Protein AF-A0A267T068-F1 (afdb_monomer_lite)

Sequence (61 aa):
IVVPKSVWKIIVVLPVGQNDLYRIGTDTRVIAVNIPNTNQAGATNWRDHRVSVDALENSQV

Secondary structure (DSSP, 8-state):
----SEEEEEEE---S-S-GGGG--TT--EEEEEEESSTTGGGS-GGGGEE-HHHHHHH--

Foldseek 3Di:
DDDDQKDKDKDWDFDDDPDVVVRDDPPTDMWIFIAGPDPCSVVDDSNVRTDDPVVVVVVVD

pLDDT: mean 92.18, std 7.51, range [53.97, 97.56]

Radius of gyration: 14.4 Å; chains: 1; bounding box: 36×27×36 Å

Structure (mmCIF, N/CA/C/O backbone):
data_AF-A0A267T068-F1
#
_entry.id   AF-A0A267T068-F1
#
loop_
_atom_site.group_PDB
_atom_site.id
_atom_site.type_symbol
_atom_site.label_atom_id
_atom_site.label_alt_id
_atom_site.label_comp_id
_atom_site.label_asym_id
_atom_site.label_entity_id
_atom_site.label_seq_id
_atom_site.pdbx_PDB_ins_code
_atom_site.Cartn_x
_atom_site.Cartn_y
_atom_site.Cartn_z
_atom_site.occupancy
_atom_site.B_iso_or_equi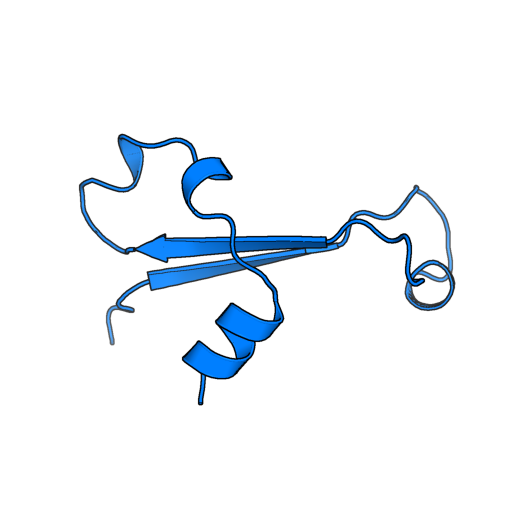v
_atom_site.auth_seq_id
_atom_site.auth_comp_id
_atom_site.auth_asym_id
_atom_site.auth_atom_id
_atom_site.pdbx_PDB_model_num
ATOM 1 N N . ILE A 1 1 ? 23.919 -13.443 0.540 1.00 71.56 1 ILE A N 1
ATOM 2 C CA . ILE A 1 1 ? 23.247 -12.140 0.306 1.00 71.56 1 ILE A CA 1
ATOM 3 C C . ILE A 1 1 ? 22.375 -12.312 -0.925 1.00 71.56 1 ILE A C 1
ATOM 5 O O . ILE A 1 1 ? 22.892 -12.801 -1.921 1.00 71.56 1 ILE A O 1
ATOM 9 N N . VAL A 1 2 ? 21.084 -11.983 -0.847 1.00 87.75 2 VAL A N 1
ATOM 10 C CA . VAL A 1 2 ? 20.158 -12.055 -1.990 1.00 87.75 2 VAL A CA 1
ATOM 11 C C . VAL A 1 2 ? 19.599 -10.662 -2.232 1.00 87.75 2 VAL A C 1
ATOM 13 O O . VAL A 1 2 ? 19.237 -9.970 -1.282 1.00 87.75 2 VAL A O 1
ATOM 16 N N . VAL A 1 3 ? 19.570 -10.242 -3.493 1.00 90.38 3 VAL A N 1
ATOM 17 C CA . VAL A 1 3 ? 19.023 -8.945 -3.889 1.00 90.38 3 VAL A CA 1
ATOM 18 C C . VAL A 1 3 ? 17.534 -9.125 -4.185 1.00 90.38 3 VAL A C 1
ATOM 20 O O . VAL A 1 3 ? 17.194 -9.944 -5.042 1.00 90.38 3 VAL A O 1
ATOM 23 N N . PRO A 1 4 ? 16.634 -8.401 -3.499 1.00 92.44 4 PRO A N 1
ATOM 24 C CA . PRO A 1 4 ? 15.209 -8.513 -3.759 1.00 92.44 4 PRO A CA 1
ATOM 25 C C . PRO A 1 4 ? 14.851 -7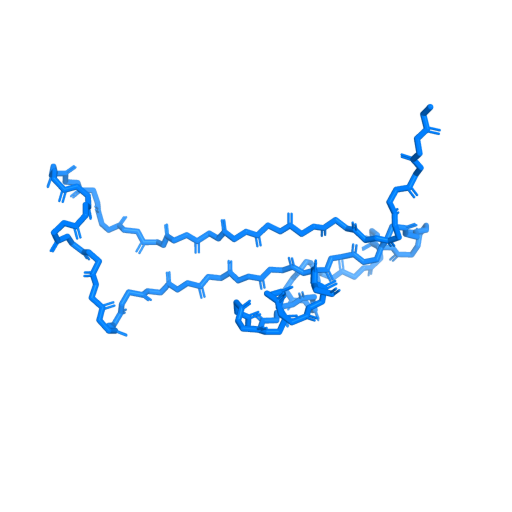.849 -5.093 1.00 92.44 4 PRO A C 1
ATOM 27 O O . PRO A 1 4 ? 15.429 -6.827 -5.474 1.00 92.44 4 PRO A O 1
ATOM 30 N N . LYS A 1 5 ? 13.860 -8.421 -5.785 1.00 92.25 5 LYS A N 1
ATOM 31 C CA . LYS A 1 5 ? 13.317 -7.894 -7.049 1.00 92.25 5 LYS A CA 1
ATOM 32 C C . LYS A 1 5 ? 12.564 -6.572 -6.852 1.00 92.25 5 LYS A C 1
ATOM 34 O O . LYS A 1 5 ? 12.572 -5.714 -7.733 1.00 92.25 5 LYS A O 1
ATOM 39 N N . SER A 1 6 ? 11.922 -6.403 -5.702 1.00 93.69 6 SER A N 1
ATOM 40 C CA . SER A 1 6 ? 11.222 -5.183 -5.310 1.00 93.69 6 SER A CA 1
ATOM 41 C C . SER A 1 6 ? 11.283 -4.986 -3.798 1.00 93.69 6 SER A C 1
ATOM 43 O O . SER A 1 6 ? 11.587 -5.916 -3.050 1.00 93.69 6 SER A O 1
ATOM 45 N N . VAL A 1 7 ? 11.018 -3.762 -3.353 1.00 94.06 7 VAL A N 1
ATOM 46 C CA . VAL A 1 7 ? 10.945 -3.394 -1.937 1.00 94.06 7 VAL A CA 1
ATOM 47 C C . VAL A 1 7 ? 9.559 -2.834 -1.660 1.00 94.06 7 VAL A C 1
ATOM 49 O O . VAL A 1 7 ? 9.093 -1.935 -2.364 1.00 94.06 7 VAL A O 1
ATOM 52 N N . TRP A 1 8 ? 8.904 -3.355 -0.625 1.00 95.62 8 TRP A N 1
ATOM 53 C CA . TRP A 1 8 ? 7.549 -2.969 -0.256 1.00 95.62 8 TRP A CA 1
ATOM 54 C C . TRP A 1 8 ? 7.493 -2.271 1.104 1.00 95.62 8 TRP A C 1
ATOM 56 O O . TRP A 1 8 ? 8.385 -2.407 1.944 1.00 95.62 8 TRP A O 1
ATOM 66 N N . LYS A 1 9 ? 6.434 -1.485 1.315 1.00 95.25 9 LYS A N 1
ATOM 67 C CA . LYS A 1 9 ? 6.120 -0.858 2.604 1.00 95.25 9 LYS A CA 1
ATOM 68 C C . LYS A 1 9 ? 4.615 -0.667 2.744 1.00 95.25 9 LYS A C 1
ATOM 70 O O . LYS A 1 9 ? 3.956 -0.251 1.794 1.00 95.25 9 LYS A O 1
ATOM 75 N N . ILE A 1 10 ? 4.103 -0.920 3.946 1.00 97.00 10 ILE A N 1
ATOM 76 C CA . ILE A 1 10 ? 2.714 -0.663 4.338 1.00 97.00 10 ILE A CA 1
ATOM 77 C C . ILE A 1 10 ? 2.718 0.423 5.414 1.00 97.00 10 ILE A C 1
ATOM 79 O O . ILE A 1 10 ? 3.522 0.384 6.345 1.00 97.00 10 ILE A O 1
ATOM 83 N N . ILE A 1 11 ? 1.844 1.414 5.263 1.00 96.69 11 ILE A N 1
ATOM 84 C CA . ILE A 1 11 ? 1.708 2.558 6.164 1.00 96.69 11 ILE A CA 1
ATOM 85 C C . ILE A 1 11 ? 0.246 2.646 6.592 1.00 96.69 11 ILE A C 1
ATOM 87 O O . ILE A 1 11 ? -0.632 2.869 5.759 1.00 96.69 11 ILE A O 1
ATOM 91 N N . VAL A 1 12 ? -0.002 2.504 7.892 1.00 97.00 12 VAL A N 1
ATOM 92 C CA . VAL A 1 12 ? -1.322 2.690 8.507 1.00 97.00 12 VAL A CA 1
ATOM 93 C C . VAL A 1 12 ? -1.361 4.082 9.127 1.00 97.00 12 VAL A C 1
ATOM 95 O O . VAL A 1 12 ? -0.521 4.414 9.962 1.00 97.00 12 VAL A O 1
ATOM 98 N N . VAL A 1 13 ? -2.298 4.924 8.690 1.00 96.56 13 VAL A N 1
ATOM 99 C CA . VAL A 1 13 ? -2.401 6.312 9.156 1.00 96.56 13 VAL A CA 1
ATOM 100 C C . VAL A 1 13 ? -3.404 6.388 10.300 1.00 96.56 13 VAL A C 1
ATOM 102 O O . VAL A 1 13 ? -4.599 6.191 10.088 1.00 96.56 13 VAL A O 1
ATOM 105 N N . LEU A 1 14 ? -2.921 6.714 11.500 1.00 96.06 14 LEU A N 1
ATOM 106 C CA . LEU A 1 14 ? -3.749 6.882 12.693 1.00 96.06 14 LEU A CA 1
ATOM 107 C C . LEU A 1 14 ? -3.655 8.315 13.233 1.00 96.06 14 LEU A C 1
ATOM 109 O O . LEU A 1 14 ? -2.558 8.878 13.275 1.00 96.06 14 LEU A O 1
ATOM 113 N N . PRO A 1 15 ? -4.771 8.900 13.704 1.00 92.00 15 PRO A N 1
ATOM 114 C CA . PRO A 1 15 ? -4.723 10.084 14.549 1.00 92.00 15 PRO A CA 1
ATOM 115 C C . PRO A 1 15 ? -3.908 9.817 15.822 1.00 92.00 15 PRO A C 1
ATOM 117 O O . PRO A 1 15 ? -3.894 8.695 16.349 1.00 92.00 15 PRO A O 1
ATOM 120 N N . VAL A 1 16 ? -3.259 10.869 16.328 1.00 94.56 16 VAL A N 1
ATOM 121 C CA . VAL A 1 16 ? -2.517 10.827 17.595 1.00 94.56 16 VAL A CA 1
ATOM 122 C C . VAL A 1 16 ? -3.469 10.439 18.726 1.00 94.56 16 VAL A C 1
ATOM 124 O O . VAL A 1 16 ? -4.552 11.004 18.856 1.00 94.56 16 VAL A O 1
ATOM 127 N N . GLY A 1 17 ? -3.070 9.465 19.541 1.00 93.69 17 GLY A N 1
ATOM 128 C CA . GLY A 1 17 ? -3.886 8.944 20.631 1.00 93.69 17 GLY A CA 1
ATOM 129 C C . GLY A 1 17 ? -3.234 7.744 21.312 1.00 93.69 17 GLY A C 1
ATOM 130 O O . GLY A 1 17 ? -2.074 7.435 21.057 1.00 93.69 17 GLY A O 1
ATOM 131 N N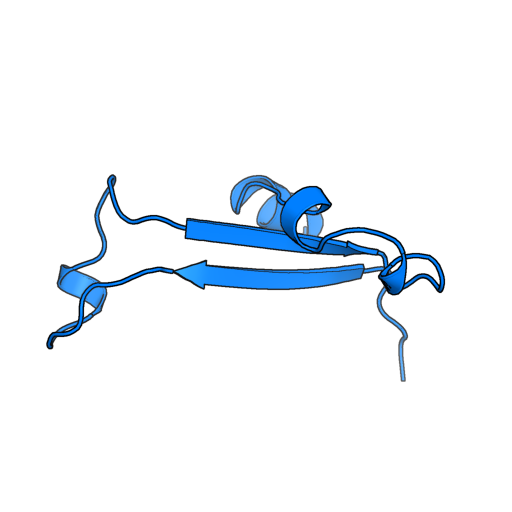 . GLN A 1 18 ? -3.994 7.071 22.174 1.00 94.19 18 GLN A N 1
ATOM 132 C CA . GLN A 1 18 ? -3.585 5.848 22.874 1.00 94.19 18 GLN A CA 1
ATOM 133 C C . GLN A 1 18 ? -4.474 4.669 22.464 1.00 94.19 18 GLN A C 1
ATOM 135 O O . GLN A 1 18 ? -5.600 4.878 22.005 1.00 94.19 18 GLN A O 1
ATOM 140 N N . ASN A 1 19 ? -3.981 3.438 22.632 1.00 93.62 19 ASN A N 1
ATOM 141 C CA . ASN A 1 19 ? -4.660 2.194 22.236 1.00 93.62 19 ASN A CA 1
ATOM 142 C C . ASN A 1 19 ? -4.831 2.035 20.709 1.00 93.62 19 ASN A C 1
ATOM 144 O O . ASN A 1 19 ? -5.945 2.032 20.193 1.00 93.62 19 ASN A O 1
ATOM 148 N N . ASP A 1 20 ? -3.723 1.919 19.972 1.00 91.31 20 ASP A N 1
ATOM 149 C CA . ASP A 1 20 ? -3.691 1.986 18.497 1.00 91.31 20 ASP A CA 1
ATOM 150 C C . ASP A 1 20 ? -4.583 0.963 17.787 1.00 91.31 20 ASP A C 1
ATOM 152 O O . ASP A 1 20 ? -5.275 1.324 16.838 1.00 91.31 20 ASP A O 1
ATOM 156 N N . LEU A 1 21 ? -4.643 -0.276 18.283 1.00 92.19 21 LEU A N 1
ATOM 157 C CA . LEU A 1 21 ? -5.471 -1.334 17.692 1.00 92.19 21 LEU A CA 1
ATOM 158 C C . LEU A 1 21 ? -6.966 -0.989 17.686 1.00 92.19 21 LEU A C 1
ATOM 160 O O . LEU A 1 21 ? -7.652 -1.282 16.715 1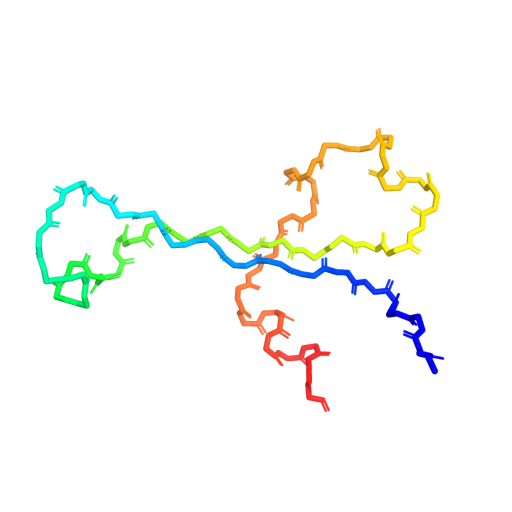.00 92.19 21 LEU A O 1
ATOM 164 N N . TYR A 1 22 ? -7.463 -0.319 18.730 1.00 94.19 22 TYR A N 1
ATOM 165 C CA . TYR A 1 22 ? -8.875 0.073 18.828 1.00 94.19 22 TYR A CA 1
ATOM 166 C C . TYR A 1 22 ? -9.252 1.208 17.871 1.00 94.19 22 TYR A C 1
ATOM 168 O O . TYR A 1 22 ? -10.434 1.441 17.634 1.00 94.19 22 TYR A O 1
ATOM 176 N N . ARG A 1 23 ? -8.263 1.937 17.340 1.00 93.06 23 ARG A N 1
ATOM 177 C CA . ARG A 1 23 ? -8.484 3.050 16.405 1.00 93.06 23 ARG A CA 1
ATOM 178 C C . ARG A 1 23 ? -8.403 2.615 14.941 1.00 93.06 23 ARG A C 1
ATOM 180 O O . ARG A 1 23 ? -8.625 3.442 14.059 1.00 93.06 23 ARG A O 1
ATOM 187 N N . ILE A 1 24 ? -8.077 1.348 14.683 1.00 95.69 24 ILE A N 1
ATOM 188 C CA . ILE A 1 24 ? -8.095 0.770 13.341 1.00 95.69 24 ILE A CA 1
ATOM 189 C C . ILE A 1 24 ? -9.520 0.294 13.045 1.00 95.69 24 ILE A C 1
ATOM 191 O O . ILE A 1 24 ? -10.061 -0.554 13.748 1.00 95.69 24 ILE A O 1
ATOM 195 N N . GLY A 1 25 ? -10.116 0.841 11.992 1.00 94.50 25 GLY A N 1
ATOM 196 C CA . GLY A 1 25 ? -11.441 0.481 11.498 1.00 94.50 25 GLY A CA 1
ATOM 197 C C . GLY A 1 25 ? -11.481 0.463 9.972 1.00 94.50 25 GLY A C 1
ATOM 198 O O . GLY A 1 25 ? -10.456 0.607 9.306 1.00 94.50 25 GLY A O 1
ATOM 199 N N . THR A 1 26 ? -12.677 0.312 9.405 1.00 94.62 26 THR A N 1
ATOM 200 C CA . THR A 1 26 ? -12.880 0.233 7.945 1.00 94.62 26 THR A CA 1
ATOM 201 C C . THR A 1 26 ? -12.480 1.508 7.207 1.00 94.62 26 THR A C 1
ATOM 203 O O . THR A 1 26 ? -12.090 1.445 6.046 1.00 94.62 26 THR A O 1
ATOM 206 N N . ASP A 1 27 ? -12.523 2.651 7.893 1.00 93.94 27 ASP A N 1
ATOM 207 C CA . ASP A 1 27 ? -12.196 3.959 7.318 1.00 93.94 27 ASP A CA 1
ATOM 208 C C . ASP A 1 27 ? -10.722 4.347 7.526 1.00 93.94 27 ASP A C 1
ATOM 210 O O . ASP A 1 27 ? -10.278 5.419 7.102 1.00 93.94 27 ASP A O 1
ATOM 214 N N . THR A 1 28 ? -9.933 3.496 8.192 1.00 96.31 28 THR A N 1
ATOM 215 C CA . THR A 1 28 ? -8.514 3.761 8.417 1.00 96.31 28 THR A CA 1
ATOM 216 C C . THR A 1 28 ? -7.773 3.761 7.088 1.00 96.31 28 THR A C 1
ATOM 218 O O . THR A 1 28 ? -7.728 2.772 6.358 1.00 96.31 28 THR A O 1
ATOM 221 N N . ARG A 1 29 ? -7.122 4.883 6.778 1.00 96.75 29 ARG A N 1
ATOM 222 C CA . ARG A 1 29 ? -6.326 5.002 5.561 1.00 96.75 29 ARG A CA 1
ATOM 223 C C . ARG A 1 29 ? -5.081 4.124 5.651 1.00 96.75 29 ARG A C 1
ATOM 225 O O . ARG A 1 29 ? -4.198 4.363 6.478 1.00 96.75 29 ARG A O 1
ATOM 232 N N . VAL A 1 30 ? -4.970 3.190 4.714 1.00 97.12 30 VAL A N 1
ATOM 233 C CA . VAL A 1 30 ? -3.778 2.364 4.507 1.00 97.12 30 VAL A CA 1
ATOM 234 C C . VAL A 1 30 ? -3.140 2.714 3.166 1.00 97.12 30 VAL A C 1
ATOM 236 O O . VAL A 1 30 ? -3.823 2.879 2.156 1.00 97.12 30 VAL A O 1
ATOM 239 N N . ILE A 1 31 ? -1.818 2.870 3.156 1.00 97.38 31 ILE A N 1
ATOM 240 C CA . ILE A 1 31 ? -1.025 3.121 1.952 1.00 97.38 31 ILE A CA 1
ATOM 241 C C . ILE A 1 31 ? -0.015 1.987 1.827 1.00 97.38 31 ILE A C 1
ATOM 243 O O . ILE A 1 31 ? 0.878 1.864 2.663 1.00 97.38 31 ILE A O 1
ATOM 247 N N . ALA A 1 32 ? -0.137 1.189 0.773 1.00 97.56 32 ALA A N 1
ATOM 248 C CA . ALA A 1 32 ? 0.843 0.174 0.421 1.00 97.56 32 ALA A CA 1
ATOM 249 C C . ALA A 1 32 ? 1.580 0.579 -0.859 1.00 97.56 32 ALA A C 1
ATOM 251 O O . ALA A 1 32 ? 0.983 1.128 -1.788 1.00 97.56 32 ALA A O 1
ATOM 252 N N . VAL A 1 33 ? 2.891 0.341 -0.887 1.00 96.81 33 VAL A N 1
ATOM 253 C CA . VAL A 1 33 ? 3.752 0.581 -2.050 1.00 96.81 33 VAL A CA 1
ATOM 254 C C . VAL A 1 33 ? 4.609 -0.642 -2.337 1.00 96.81 33 VAL A C 1
ATOM 256 O O . VAL A 1 33 ? 5.068 -1.304 -1.405 1.00 96.81 33 VAL A O 1
ATOM 259 N N . ASN A 1 34 ? 4.852 -0.908 -3.618 1.00 96.12 34 ASN A N 1
ATOM 260 C CA . ASN A 1 34 ? 5.765 -1.946 -4.089 1.00 96.12 34 ASN A CA 1
ATOM 261 C C . ASN A 1 34 ? 6.673 -1.370 -5.177 1.00 96.12 34 ASN A C 1
ATOM 263 O O . ASN A 1 34 ? 6.240 -1.194 -6.312 1.00 96.12 34 ASN A O 1
ATOM 267 N N . ILE A 1 35 ? 7.918 -1.052 -4.831 1.00 95.50 35 ILE A N 1
ATOM 268 C CA . ILE A 1 35 ? 8.842 -0.360 -5.733 1.00 95.50 35 ILE A CA 1
ATOM 269 C C . ILE A 1 35 ? 9.817 -1.381 -6.333 1.00 95.50 35 ILE A C 1
ATOM 271 O O . ILE A 1 35 ? 10.546 -2.035 -5.579 1.00 95.50 35 ILE A O 1
ATOM 275 N N . PRO A 1 36 ? 9.885 -1.525 -7.670 1.00 94.56 36 PRO A N 1
ATOM 276 C CA . PRO A 1 36 ? 10.883 -2.365 -8.323 1.00 94.56 36 PRO A CA 1
ATOM 277 C C . PRO A 1 36 ? 12.301 -1.915 -7.968 1.00 94.56 36 PRO A C 1
ATOM 279 O O . PRO A 1 36 ? 12.621 -0.730 -8.062 1.00 94.56 36 PRO A O 1
ATOM 282 N N . ASN A 1 37 ? 13.176 -2.856 -7.615 1.00 93.50 37 ASN A N 1
ATOM 283 C CA . ASN A 1 37 ? 14.562 -2.565 -7.254 1.00 93.50 37 ASN A CA 1
ATOM 284 C C . ASN A 1 37 ? 15.421 -2.379 -8.518 1.00 93.50 37 ASN A C 1
ATOM 286 O O . ASN A 1 37 ? 16.255 -3.212 -8.868 1.00 93.50 37 ASN A O 1
ATOM 290 N N . THR A 1 38 ? 15.136 -1.306 -9.256 1.00 93.88 38 THR A N 1
ATOM 291 C CA . THR A 1 38 ? 15.780 -0.959 -10.527 1.00 93.88 38 THR A CA 1
ATOM 292 C C . THR A 1 38 ? 16.335 0.460 -10.473 1.00 93.88 38 THR A C 1
ATOM 294 O O . THR A 1 38 ? 15.828 1.307 -9.738 1.00 93.88 38 THR A O 1
ATOM 297 N N . ASN A 1 39 ? 17.320 0.761 -11.321 1.00 91.00 3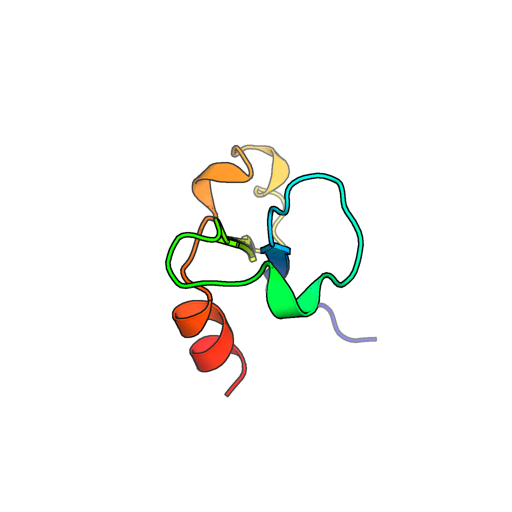9 ASN A N 1
ATOM 298 C CA . ASN A 1 39 ? 17.928 2.097 -11.392 1.00 91.00 39 ASN A CA 1
ATOM 299 C C . ASN A 1 39 ? 16.935 3.207 -11.789 1.00 91.00 39 ASN A C 1
ATOM 301 O O . ASN A 1 39 ? 17.202 4.379 -11.548 1.00 91.00 39 ASN A O 1
ATOM 305 N N . GLN A 1 40 ? 15.785 2.853 -12.373 1.00 90.62 40 GLN A N 1
ATOM 306 C CA . GLN A 1 40 ? 14.748 3.805 -12.780 1.00 90.62 40 GLN A CA 1
ATOM 307 C C . GLN A 1 40 ? 13.789 4.176 -11.640 1.00 90.62 40 GLN A C 1
ATOM 309 O O . GLN A 1 40 ? 12.996 5.103 -11.789 1.00 90.62 40 GLN A O 1
ATOM 314 N N . ALA A 1 41 ? 13.857 3.501 -10.486 1.00 88.88 41 ALA A N 1
ATOM 315 C CA . ALA A 1 41 ? 12.936 3.745 -9.376 1.00 88.88 41 ALA A CA 1
ATOM 316 C C . ALA A 1 41 ? 12.950 5.212 -8.906 1.00 88.88 41 ALA A C 1
ATOM 318 O O . ALA A 1 41 ? 11.895 5.780 -8.633 1.00 88.88 41 ALA A O 1
ATOM 319 N N . GLY A 1 42 ? 14.126 5.852 -8.887 1.00 88.38 42 GLY A N 1
ATOM 320 C CA . GLY A 1 42 ? 14.285 7.255 -8.483 1.00 88.38 42 GLY A CA 1
ATOM 321 C C . GLY A 1 42 ? 13.753 8.288 -9.484 1.00 88.38 42 GLY A C 1
ATOM 322 O O . GLY A 1 42 ? 13.637 9.457 -9.129 1.00 88.38 42 GLY A O 1
ATOM 323 N N . ALA A 1 43 ? 13.417 7.880 -10.711 1.00 90.38 43 ALA A N 1
ATOM 324 C CA . ALA A 1 43 ? 12.875 8.771 -11.740 1.00 90.38 43 ALA A CA 1
ATOM 325 C C . ALA A 1 43 ? 11.351 8.972 -11.628 1.00 90.38 43 ALA A C 1
ATOM 327 O O . ALA A 1 43 ? 10.794 9.836 -12.301 1.00 90.38 43 ALA A O 1
ATOM 328 N N . THR A 1 44 ? 10.672 8.184 -10.789 1.00 89.69 44 THR A N 1
ATOM 329 C CA . THR A 1 44 ? 9.205 8.187 -10.639 1.00 89.69 44 THR A CA 1
ATOM 330 C C . THR A 1 44 ? 8.801 8.566 -9.219 1.00 89.69 44 THR A C 1
ATOM 332 O O . THR A 1 44 ? 9.574 8.396 -8.273 1.00 89.69 44 THR A O 1
ATOM 335 N N . ASN A 1 45 ? 7.592 9.104 -9.034 1.00 94.75 45 ASN A N 1
ATOM 336 C CA . ASN A 1 45 ? 7.118 9.419 -7.691 1.00 94.75 45 ASN A CA 1
ATOM 337 C C . ASN A 1 45 ? 6.790 8.107 -6.968 1.00 94.75 45 ASN A C 1
ATOM 339 O O . ASN A 1 45 ? 6.168 7.219 -7.541 1.00 94.75 45 ASN A O 1
ATOM 343 N N . TRP A 1 46 ? 7.105 7.988 -5.676 1.00 93.69 46 TRP A N 1
ATOM 344 C CA . TRP A 1 46 ? 6.739 6.793 -4.898 1.00 93.69 46 TRP A CA 1
ATOM 345 C C . TRP A 1 46 ? 5.228 6.497 -4.939 1.00 93.69 46 TRP A C 1
ATOM 347 O O . TRP A 1 46 ? 4.809 5.350 -4.795 1.00 93.69 46 TRP A O 1
ATOM 357 N N . ARG A 1 47 ? 4.403 7.535 -5.148 1.00 94.56 47 ARG A N 1
ATOM 358 C CA . ARG A 1 47 ? 2.944 7.433 -5.283 1.00 94.56 47 ARG A CA 1
ATOM 359 C C . ARG A 1 47 ? 2.499 6.633 -6.506 1.00 94.56 47 ARG A C 1
ATOM 361 O O . ARG A 1 47 ? 1.380 6.121 -6.486 1.00 94.56 47 ARG A O 1
ATOM 368 N N . ASP A 1 48 ? 3.348 6.523 -7.520 1.00 95.06 48 ASP A N 1
ATOM 369 C CA . ASP A 1 48 ? 3.058 5.790 -8.755 1.00 95.06 48 ASP A CA 1
ATOM 370 C C . ASP A 1 48 ? 3.161 4.271 -8.533 1.00 95.06 48 ASP A C 1
ATOM 372 O O . ASP A 1 48 ? 2.587 3.489 -9.280 1.00 95.06 48 ASP A O 1
ATOM 376 N N . HIS A 1 49 ? 3.811 3.853 -7.441 1.00 94.50 49 HIS A N 1
ATOM 377 C CA . HIS A 1 49 ? 4.006 2.454 -7.042 1.00 94.50 49 HIS A CA 1
ATOM 378 C C . HIS A 1 49 ? 2.999 1.983 -5.985 1.00 94.50 49 HIS A C 1
ATOM 380 O O . HIS A 1 49 ? 3.260 1.019 -5.260 1.00 94.50 49 HIS A O 1
ATOM 386 N N . ARG A 1 50 ? 1.871 2.690 -5.827 1.00 96.38 50 ARG A N 1
ATOM 387 C CA . ARG A 1 50 ? 0.824 2.299 -4.874 1.00 96.38 50 ARG A CA 1
ATOM 388 C C . ARG A 1 50 ? 0.111 1.037 -5.341 1.00 96.38 50 ARG A C 1
ATOM 390 O O . ARG A 1 50 ? -0.320 0.945 -6.484 1.00 96.38 50 ARG A O 1
ATOM 397 N N . VAL A 1 51 ? -0.069 0.113 -4.411 1.00 96.19 51 VAL A N 1
ATOM 398 C CA . VAL A 1 51 ? -0.775 -1.159 -4.601 1.00 96.19 51 VAL A CA 1
ATOM 399 C C . VAL A 1 51 ? -1.764 -1.366 -3.451 1.00 96.19 51 VAL A C 1
ATOM 401 O O . VAL A 1 51 ? -1.719 -0.633 -2.460 1.00 96.19 51 VAL A O 1
ATOM 404 N N . SER A 1 52 ? -2.676 -2.334 -3.566 1.00 96.31 52 SER A N 1
ATOM 405 C CA . SER A 1 52 ? -3.451 -2.794 -2.407 1.00 96.31 52 SER A CA 1
ATOM 406 C C . SER A 1 52 ? -2.577 -3.664 -1.496 1.00 96.31 52 SER A C 1
ATOM 408 O O . SER A 1 52 ? -1.579 -4.236 -1.939 1.00 96.31 52 SER A O 1
ATOM 410 N N . VAL A 1 53 ? -2.950 -3.771 -0.217 1.00 95.69 53 VAL A N 1
ATOM 411 C CA . VAL A 1 53 ? -2.298 -4.713 0.714 1.00 95.69 53 VAL A CA 1
ATOM 412 C C . VAL A 1 53 ? -2.483 -6.149 0.226 1.00 95.69 53 VAL A C 1
ATOM 414 O O . VAL A 1 53 ? -1.512 -6.889 0.161 1.00 95.69 53 VAL A O 1
ATOM 417 N N . ASP A 1 54 ? -3.680 -6.485 -0.248 1.00 95.50 54 ASP A N 1
ATOM 418 C CA . ASP A 1 54 ? -3.992 -7.799 -0.818 1.00 95.50 54 ASP A CA 1
ATOM 419 C C . ASP A 1 54 ? -3.085 -8.146 -2.020 1.00 95.50 54 ASP A C 1
ATOM 421 O O . ASP A 1 54 ? -2.557 -9.249 -2.132 1.00 95.50 54 ASP A O 1
ATOM 425 N N . ALA A 1 55 ? -2.781 -7.182 -2.900 1.00 93.50 55 ALA A N 1
ATOM 426 C CA . ALA A 1 55 ? -1.836 -7.406 -3.998 1.00 93.50 55 ALA A CA 1
ATOM 427 C C . ALA A 1 55 ? -0.406 -7.695 -3.503 1.00 93.50 55 ALA A C 1
ATOM 429 O O . ALA A 1 55 ? 0.324 -8.448 -4.149 1.00 93.50 55 ALA A O 1
ATOM 430 N N . LEU A 1 56 ? 0.005 -7.110 -2.371 1.00 92.62 56 LEU A N 1
ATOM 431 C CA . LEU A 1 56 ? 1.278 -7.453 -1.738 1.00 92.62 56 LEU A CA 1
ATOM 432 C C . LEU A 1 56 ? 1.230 -8.854 -1.140 1.00 92.62 56 LEU A C 1
ATOM 434 O O . LEU A 1 56 ? 2.141 -9.627 -1.415 1.00 92.62 56 LEU A O 1
ATOM 438 N N . GLU A 1 57 ? 0.187 -9.191 -0.385 1.00 92.00 57 GLU A N 1
ATOM 439 C CA . GLU A 1 57 ? 0.024 -10.506 0.246 1.00 92.00 57 GLU A CA 1
ATOM 440 C C . GLU A 1 57 ? 0.074 -11.624 -0.798 1.00 92.00 57 GLU A C 1
ATOM 442 O O . GLU A 1 57 ? 0.882 -12.539 -0.665 1.00 92.00 57 GLU A O 1
ATOM 447 N N . ASN A 1 58 ? -0.649 -11.474 -1.910 1.00 89.75 58 ASN A N 1
ATOM 448 C CA . ASN A 1 58 ? -0.617 -12.428 -3.023 1.00 89.75 58 ASN A CA 1
ATOM 449 C C . ASN A 1 58 ? 0.747 -12.514 -3.734 1.00 89.75 58 ASN A C 1
ATOM 451 O O . ASN A 1 58 ? 1.045 -13.520 -4.364 1.00 89.75 58 ASN A O 1
ATOM 455 N N . SER A 1 59 ? 1.580 -11.469 -3.665 1.00 75.69 59 SER A N 1
ATOM 456 C CA . SER A 1 59 ? 2.924 -11.463 -4.270 1.00 75.69 59 SER A CA 1
ATOM 457 C C . SER A 1 59 ? 4.004 -12.110 -3.397 1.00 75.69 59 SER A C 1
ATOM 459 O O . SER A 1 59 ? 5.133 -12.281 -3.858 1.00 75.69 59 SER A O 1
ATOM 461 N N . GLN A 1 60 ? 3.692 -12.379 -2.124 1.00 64.62 60 GLN A N 1
ATOM 462 C CA . GLN A 1 60 ? 4.591 -13.024 -1.162 1.00 64.62 60 GLN A CA 1
ATOM 463 C C . GLN A 1 60 ? 4.309 -14.532 -1.010 1.00 64.62 60 GLN A C 1
ATOM 465 O O . GLN A 1 60 ? 5.037 -15.194 -0.268 1.00 64.62 60 GLN A O 1
ATOM 470 N N . VAL A 1 61 ? 3.274 -15.050 -1.682 1.00 53.97 61 VAL A N 1
ATOM 471 C CA . VAL A 1 61 ? 2.917 -16.480 -1.753 1.00 53.97 61 VAL A CA 1
ATOM 472 C C . VAL A 1 61 ? 3.570 -17.107 -2.980 1.00 53.97 61 VAL A C 1
ATOM 474 O O . VAL A 1 61 ? 4.116 -18.222 -2.835 1.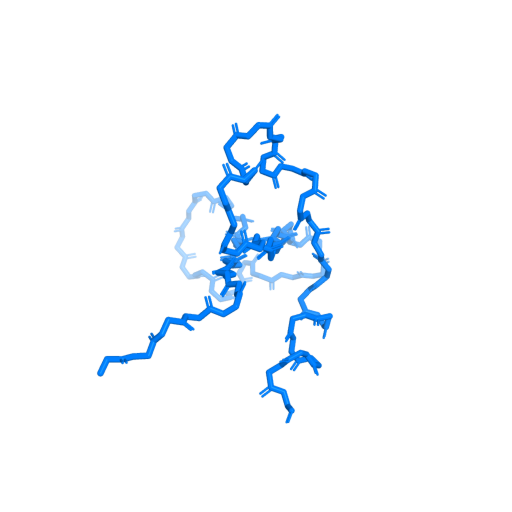00 53.97 61 VAL A O 1
#